Protein AF-A0A6M2DIU7-F1 (afdb_monomer_lite)

Radius of gyration: 28.63 Å; chains: 1; bounding box: 46×69×52 Å

pLDDT: mean 73.78, std 16.61, range [35.31, 93.88]

Structure (mmCIF, N/CA/C/O backbone):
data_AF-A0A6M2DIU7-F1
#
_entry.id   AF-A0A6M2DIU7-F1
#
loop_
_atom_site.group_PDB
_atom_site.id
_atom_site.type_symbol
_atom_site.label_atom_id
_atom_site.label_alt_id
_atom_site.label_comp_id
_atom_site.label_asym_id
_atom_site.label_entity_id
_atom_site.label_seq_id
_atom_site.pdbx_PDB_ins_code
_atom_site.Cartn_x
_atom_site.Cartn_y
_atom_site.Cartn_z
_atom_site.occupancy
_atom_site.B_iso_or_equiv
_atom_site.auth_seq_id
_atom_site.auth_comp_id
_atom_site.auth_asym_id
_atom_site.auth_atom_id
_atom_site.pdbx_PDB_model_num
ATOM 1 N N . MET A 1 1 ? -12.205 -31.206 21.836 1.00 52.75 1 MET A N 1
ATOM 2 C CA . MET A 1 1 ? -10.789 -30.770 21.824 1.00 52.75 1 MET A CA 1
ATOM 3 C C . MET A 1 1 ? -10.432 -30.277 23.217 1.00 52.75 1 MET A C 1
ATOM 5 O O . MET A 1 1 ? -11.223 -29.535 23.784 1.00 52.75 1 MET A O 1
ATOM 9 N N . SER A 1 2 ? -9.321 -30.722 23.808 1.00 78.19 2 SER A N 1
ATOM 10 C CA . SER A 1 2 ? -8.950 -30.301 25.165 1.00 78.19 2 SER A CA 1
ATOM 11 C C . SER A 1 2 ? -8.403 -28.870 25.159 1.00 78.19 2 SER A C 1
ATOM 13 O O . SER A 1 2 ? -7.649 -28.483 24.266 1.00 78.19 2 SER A O 1
ATOM 15 N N . ALA A 1 3 ? -8.758 -28.077 26.172 1.00 83.75 3 ALA A N 1
ATOM 16 C CA . ALA A 1 3 ? -8.307 -26.687 26.303 1.00 83.75 3 ALA A CA 1
ATOM 17 C C . ALA A 1 3 ? -6.768 -26.561 26.331 1.00 83.75 3 ALA A C 1
ATOM 19 O O . ALA A 1 3 ? -6.205 -25.597 25.818 1.00 83.75 3 ALA A O 1
ATOM 20 N N . SER A 1 4 ? -6.080 -27.579 26.859 1.00 82.50 4 SER A N 1
ATOM 21 C CA . SER A 1 4 ? -4.614 -27.666 26.866 1.00 82.50 4 SER A CA 1
ATOM 22 C C . SER A 1 4 ? -4.013 -27.723 25.456 1.00 82.50 4 SER A C 1
ATOM 24 O O . SER A 1 4 ? -2.976 -27.110 25.203 1.00 82.50 4 SER A O 1
ATOM 26 N N . LEU A 1 5 ? -4.678 -28.409 24.520 1.00 82.25 5 LEU A N 1
ATOM 27 C CA . LEU A 1 5 ? -4.204 -28.536 23.144 1.00 82.25 5 LEU A CA 1
ATOM 28 C C . LEU A 1 5 ? -4.326 -27.205 22.390 1.00 82.25 5 LEU A C 1
ATOM 30 O O . LEU A 1 5 ? -3.381 -26.795 21.723 1.00 82.25 5 LEU A O 1
ATOM 34 N N . VAL A 1 6 ? -5.442 -26.495 22.588 1.00 82.31 6 VAL A N 1
ATOM 35 C CA . VAL A 1 6 ? -5.682 -25.154 22.022 1.00 82.31 6 VAL A CA 1
ATOM 36 C C . VAL A 1 6 ? -4.673 -24.138 22.565 1.00 82.31 6 VAL A C 1
ATOM 38 O O . VAL A 1 6 ? -4.156 -23.296 21.832 1.00 82.31 6 VAL A O 1
ATOM 41 N N . HIS A 1 7 ? -4.344 -24.229 23.853 1.00 80.44 7 HIS A N 1
ATOM 42 C CA . HIS A 1 7 ? -3.348 -23.349 24.454 1.00 80.44 7 HIS A CA 1
ATOM 43 C C . HIS A 1 7 ? -1.938 -23.615 23.899 1.00 80.44 7 HIS A C 1
ATOM 45 O O . HIS A 1 7 ? -1.205 -22.670 23.605 1.00 80.44 7 HIS A O 1
ATOM 51 N N . LYS A 1 8 ? -1.547 -24.885 23.731 1.00 85.00 8 LYS A N 1
ATOM 52 C CA . LYS A 1 8 ? -0.239 -25.246 23.159 1.00 85.00 8 LYS A CA 1
ATOM 53 C C . LYS A 1 8 ? -0.113 -24.827 21.694 1.00 85.00 8 LYS A C 1
ATOM 55 O O . LYS A 1 8 ? 0.920 -24.275 21.325 1.00 85.00 8 LYS A O 1
ATOM 60 N N . SER A 1 9 ? -1.159 -25.003 20.883 1.00 81.06 9 SER A N 1
ATOM 61 C CA . SER A 1 9 ? -1.135 -24.579 19.475 1.00 81.06 9 SER A CA 1
ATOM 62 C C . SER A 1 9 ? -0.985 -23.061 19.330 1.00 81.06 9 SER A C 1
ATOM 64 O O . SER A 1 9 ? -0.241 -22.590 18.474 1.00 81.06 9 SER A O 1
ATOM 66 N N . LEU A 1 10 ? -1.621 -22.280 20.210 1.00 81.44 10 LEU A N 1
ATOM 67 C CA . LEU A 1 10 ? -1.478 -20.819 20.232 1.00 81.44 10 LEU A CA 1
ATOM 68 C C . LEU A 1 10 ? -0.096 -20.343 20.700 1.00 81.44 10 LEU A C 1
ATOM 70 O O . LEU A 1 10 ? 0.296 -19.222 20.383 1.00 81.44 10 LEU A O 1
ATOM 74 N N . GLN A 1 11 ? 0.628 -21.150 21.476 1.00 76.06 11 GLN A N 1
ATOM 75 C CA . GLN A 1 11 ? 1.966 -20.805 21.956 1.00 76.06 11 GLN A CA 1
ATOM 76 C C . GLN A 1 11 ? 3.024 -20.983 20.861 1.00 76.06 11 GLN A C 1
ATOM 78 O O . GLN A 1 11 ? 3.878 -20.113 20.713 1.00 76.06 11 GLN A O 1
ATOM 83 N N . ILE A 1 12 ? 2.910 -22.051 20.066 1.00 75.75 12 ILE A N 1
ATOM 84 C CA . ILE A 1 12 ? 3.797 -22.342 18.927 1.00 75.75 12 ILE A CA 1
ATOM 85 C C . ILE A 1 12 ? 3.693 -21.232 17.868 1.00 75.75 12 ILE A C 1
ATOM 87 O O . ILE A 1 12 ? 4.695 -20.682 17.431 1.00 75.75 12 ILE A O 1
ATOM 91 N N . LEU A 1 13 ? 2.473 -20.782 17.553 1.00 72.12 13 LEU A N 1
ATOM 92 C CA . LEU A 1 13 ? 2.261 -19.700 16.580 1.00 72.12 13 LEU A CA 1
ATOM 93 C C . LEU A 1 13 ? 2.868 -18.346 16.998 1.00 72.12 13 LEU A C 1
ATOM 95 O O . LEU A 1 13 ? 3.082 -17.486 16.148 1.00 72.12 13 LEU A O 1
ATOM 99 N N . LYS A 1 14 ? 3.132 -18.125 18.292 1.00 64.44 14 LYS A N 1
ATOM 100 C CA . LYS A 1 14 ? 3.702 -16.864 18.801 1.00 64.44 14 LYS A CA 1
ATOM 101 C C . LYS A 1 14 ? 5.231 -16.852 18.816 1.00 64.44 14 LYS A C 1
ATOM 103 O O . LYS A 1 14 ? 5.809 -15.768 18.805 1.00 64.44 14 LYS A O 1
ATOM 108 N N . SER A 1 15 ? 5.886 -18.012 18.884 1.00 59.47 15 SER A N 1
ATOM 109 C CA . SER A 1 15 ? 7.354 -18.095 18.887 1.00 59.47 15 SER A CA 1
ATOM 110 C C . SER A 1 15 ? 7.954 -17.924 17.495 1.00 59.47 15 SER A C 1
ATOM 112 O O . SER A 1 15 ? 9.036 -17.353 17.365 1.00 59.47 15 SER A O 1
ATOM 114 N N . ASP A 1 16 ? 7.232 -18.342 16.458 1.00 53.41 16 ASP A N 1
ATOM 115 C CA . ASP A 1 16 ? 7.792 -18.454 15.107 1.00 53.41 16 ASP A CA 1
ATOM 116 C C . ASP A 1 16 ? 7.848 -17.107 14.367 1.00 53.41 16 ASP A C 1
ATOM 118 O O . ASP A 1 16 ? 8.595 -16.946 13.4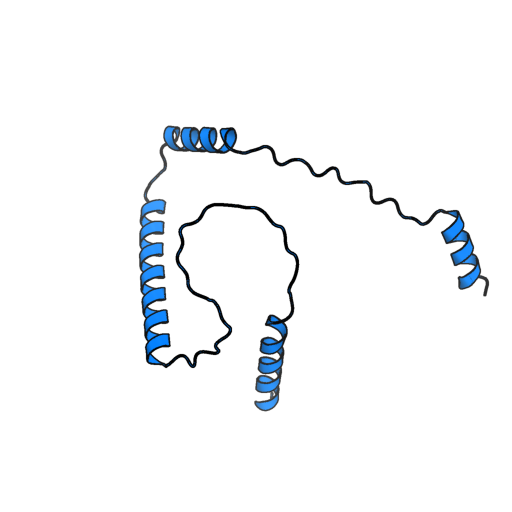07 1.00 53.41 16 ASP A O 1
ATOM 122 N N . THR A 1 17 ? 7.155 -16.075 14.861 1.00 54.06 17 THR A N 1
ATOM 123 C CA . THR A 1 17 ? 7.198 -14.724 14.272 1.00 54.06 17 THR A CA 1
ATOM 124 C C . THR A 1 17 ? 8.498 -13.950 14.550 1.00 54.06 17 THR A C 1
ATOM 126 O O . THR A 1 17 ? 8.626 -12.810 14.109 1.00 54.06 17 THR A O 1
ATOM 129 N N . VAL A 1 18 ? 9.456 -14.515 15.300 1.00 51.31 18 VAL A N 1
ATOM 130 C CA . VAL A 1 18 ? 10.679 -13.809 15.752 1.00 51.31 18 VAL A CA 1
ATOM 131 C C . VAL A 1 18 ? 11.941 -14.187 14.953 1.00 51.31 18 VAL A C 1
ATOM 133 O O . VAL A 1 18 ? 12.988 -13.571 15.142 1.00 51.31 18 VAL A O 1
ATOM 136 N N . LEU A 1 19 ? 11.878 -15.132 14.010 1.00 47.06 19 LEU A N 1
ATOM 137 C CA . LEU A 1 19 ? 13.064 -15.618 13.291 1.00 47.06 19 LEU A CA 1
ATOM 138 C C . LEU A 1 19 ? 12.997 -15.356 11.783 1.00 47.06 19 LEU A C 1
ATOM 140 O O . LEU A 1 19 ? 12.792 -16.267 10.992 1.00 47.06 19 LEU A O 1
ATOM 144 N N . SER A 1 20 ? 13.240 -14.107 11.383 1.00 40.09 20 SER A N 1
ATOM 145 C CA . SER A 1 20 ? 13.713 -13.795 10.026 1.00 40.09 20 SER A CA 1
ATOM 146 C C . SER A 1 20 ? 14.316 -12.382 9.963 1.00 40.09 20 SER A C 1
ATOM 148 O O . SER A 1 20 ? 13.635 -11.408 9.649 1.00 40.09 20 SER A O 1
ATOM 150 N N . GLN A 1 21 ? 15.605 -12.282 10.302 1.00 46.38 21 GLN A N 1
ATOM 151 C CA . GLN A 1 21 ? 16.555 -11.269 9.799 1.00 46.38 21 GLN A CA 1
ATOM 152 C C . GLN A 1 21 ? 17.439 -12.019 8.774 1.00 46.38 21 GLN A C 1
ATOM 154 O O . GLN A 1 21 ? 17.650 -13.213 8.950 1.00 46.38 21 GLN A O 1
ATOM 159 N N . ASP A 1 22 ? 17.853 -11.519 7.609 1.00 38.84 22 ASP A N 1
ATOM 160 C CA . ASP A 1 22 ? 18.644 -10.329 7.264 1.00 38.84 22 ASP A CA 1
ATOM 161 C C . ASP A 1 22 ? 18.491 -10.063 5.738 1.00 38.84 22 ASP A C 1
ATOM 163 O O . ASP A 1 22 ? 18.142 -10.971 4.987 1.00 38.84 22 ASP A O 1
ATOM 167 N N . LYS A 1 23 ? 18.699 -8.853 5.196 1.00 40.78 23 LYS A N 1
ATOM 168 C CA . LYS A 1 23 ? 19.996 -8.381 4.661 1.00 40.78 23 LYS A CA 1
ATOM 169 C C . LYS A 1 23 ? 19.999 -6.852 4.484 1.00 40.78 23 LYS A C 1
ATOM 171 O O . LYS A 1 23 ? 19.006 -6.240 4.103 1.00 40.78 23 LYS A O 1
ATOM 176 N N . LYS A 1 24 ? 21.160 -6.258 4.777 1.00 43.25 24 LYS A N 1
ATOM 177 C CA . LYS A 1 24 ? 21.487 -4.823 4.733 1.00 43.25 24 LYS A CA 1
ATOM 178 C C . LYS A 1 24 ? 21.796 -4.348 3.309 1.00 43.25 24 LYS A C 1
ATOM 180 O O . LYS A 1 24 ? 22.531 -5.025 2.599 1.00 43.25 24 LYS A O 1
ATOM 185 N N . SER A 1 25 ? 21.424 -3.110 2.989 1.00 35.31 25 SER A N 1
ATOM 186 C CA . SER A 1 25 ? 22.190 -2.265 2.067 1.00 35.31 25 SER A CA 1
ATOM 187 C C . SER A 1 25 ? 22.266 -0.826 2.596 1.00 35.31 25 SER A C 1
ATOM 189 O O . SER A 1 25 ? 21.321 -0.280 3.167 1.00 35.31 25 SER A O 1
ATOM 191 N N . ASN A 1 26 ? 23.470 -0.262 2.505 1.00 41.38 26 ASN A N 1
ATOM 192 C CA . ASN A 1 26 ? 23.821 1.101 2.888 1.00 41.38 26 ASN A CA 1
ATOM 193 C C . ASN A 1 26 ? 23.367 2.077 1.793 1.00 41.38 26 ASN A C 1
ATOM 195 O O . ASN A 1 26 ? 23.645 1.796 0.639 1.00 41.38 26 ASN A O 1
ATOM 199 N N . GLU A 1 27 ? 22.784 3.233 2.153 1.00 41.84 27 GLU A N 1
ATOM 200 C CA . GLU A 1 27 ? 23.198 4.557 1.637 1.00 41.84 27 GLU A CA 1
ATOM 201 C C . GLU A 1 27 ? 22.423 5.754 2.260 1.00 41.84 27 GLU A C 1
ATOM 203 O O . GLU A 1 27 ? 21.262 6.036 1.992 1.00 41.84 27 GLU A O 1
ATOM 208 N N . VAL A 1 28 ? 23.108 6.450 3.175 1.00 43.47 28 VAL A N 1
ATOM 209 C CA . VAL A 1 28 ? 23.452 7.889 3.142 1.00 43.47 28 VAL A CA 1
ATOM 210 C C . VAL A 1 28 ? 22.356 8.968 2.884 1.00 43.47 28 VAL A C 1
ATOM 212 O O . VAL A 1 28 ? 22.038 9.351 1.768 1.00 43.47 28 VAL A O 1
ATOM 215 N N . LYS A 1 29 ? 22.023 9.648 4.005 1.00 46.28 29 LYS A N 1
ATOM 216 C CA . LYS A 1 29 ? 21.834 11.113 4.233 1.00 46.28 29 LYS A CA 1
ATOM 217 C C . LYS A 1 29 ? 20.517 11.813 3.823 1.00 46.28 29 LYS A C 1
ATOM 219 O O . LYS A 1 29 ? 20.355 12.307 2.717 1.00 46.28 29 LYS A O 1
ATOM 224 N N . LYS A 1 30 ? 19.692 12.117 4.840 1.00 46.97 30 LYS A N 1
ATOM 225 C CA . LYS A 1 30 ? 19.581 13.431 5.543 1.00 46.97 30 LYS A CA 1
ATOM 226 C C . LYS A 1 30 ? 18.243 13.479 6.295 1.00 46.97 30 LYS A C 1
ATOM 228 O O . LYS A 1 30 ? 17.220 13.832 5.715 1.00 46.97 30 LYS A O 1
ATOM 233 N N . ARG A 1 31 ? 18.225 13.173 7.599 1.00 44.84 31 ARG A N 1
ATOM 234 C CA . ARG A 1 31 ? 17.052 13.438 8.452 1.00 44.84 31 ARG A CA 1
ATOM 235 C C . ARG A 1 31 ? 17.457 13.987 9.815 1.00 44.84 31 ARG A C 1
ATOM 237 O O . ARG A 1 31 ? 18.443 13.563 10.409 1.00 44.84 31 ARG A O 1
ATOM 244 N N . LYS A 1 32 ? 16.685 14.991 10.236 1.00 44.94 32 LYS A N 1
ATOM 245 C CA . LYS A 1 32 ? 16.804 15.762 11.474 1.00 44.94 32 LYS A CA 1
ATOM 246 C C . LYS A 1 32 ? 17.002 14.852 12.688 1.00 44.94 32 LYS A C 1
ATOM 248 O O . LYS A 1 32 ? 16.293 13.869 12.879 1.00 44.94 32 LYS A O 1
ATOM 253 N N . LYS A 1 33 ? 17.961 15.261 13.511 1.00 47.72 33 LYS A N 1
ATOM 254 C CA . LYS A 1 33 ? 18.344 14.709 14.807 1.00 47.72 33 LYS A CA 1
ATOM 255 C C . LYS A 1 33 ? 17.136 14.721 15.754 1.00 47.72 33 LYS A C 1
ATOM 257 O O . LYS A 1 33 ? 16.822 15.762 16.307 1.00 47.72 33 LYS A O 1
ATOM 262 N N . ASN A 1 34 ? 16.494 13.573 15.954 1.00 40.16 34 ASN A N 1
ATOM 263 C CA . ASN A 1 34 ? 15.715 13.290 17.158 1.00 40.16 34 ASN A CA 1
ATOM 264 C C . ASN A 1 34 ? 16.234 11.971 17.728 1.00 40.16 34 ASN A C 1
ATOM 266 O O . ASN A 1 34 ? 15.858 10.882 17.307 1.00 40.16 34 ASN A O 1
ATOM 270 N N . ASN A 1 35 ? 17.169 12.099 18.666 1.00 50.47 35 ASN A N 1
ATOM 271 C CA . ASN A 1 35 ? 17.669 10.999 19.472 1.00 50.47 35 ASN A CA 1
ATOM 272 C C . ASN A 1 35 ? 16.507 10.347 20.229 1.00 50.47 35 ASN A C 1
ATOM 274 O O . ASN A 1 35 ? 15.917 10.980 21.101 1.00 50.47 35 ASN A O 1
ATOM 278 N N . LYS A 1 36 ? 16.263 9.059 19.997 1.00 45.06 36 LYS A N 1
ATOM 279 C CA . LYS A 1 36 ? 15.847 8.146 21.066 1.00 45.06 36 LYS A CA 1
ATOM 280 C C . LYS A 1 36 ? 16.417 6.768 20.766 1.00 45.06 36 LYS A C 1
ATOM 282 O O . LYS A 1 36 ? 16.020 6.099 19.822 1.00 45.06 36 LYS A O 1
ATOM 287 N N . LYS A 1 37 ? 17.409 6.402 21.577 1.00 46.44 37 LYS A N 1
ATOM 288 C CA . LYS A 1 37 ? 18.031 5.083 21.642 1.00 46.44 37 LYS A CA 1
ATOM 289 C C . LYS A 1 37 ? 16.922 4.030 21.766 1.00 46.44 37 LYS A C 1
ATOM 291 O O . LYS A 1 37 ? 16.236 3.994 22.786 1.00 46.44 37 LYS A O 1
ATOM 296 N N . ALA A 1 38 ? 16.745 3.192 20.750 1.00 50.78 38 ALA A N 1
ATOM 297 C CA . ALA A 1 38 ? 15.965 1.966 20.860 1.00 50.78 38 ALA A CA 1
ATOM 298 C C . ALA A 1 38 ? 16.869 0.895 21.485 1.00 50.78 38 ALA A C 1
ATOM 300 O O . ALA A 1 38 ? 17.391 0.018 20.810 1.00 50.78 38 ALA A O 1
ATOM 301 N N . GLY A 1 39 ? 17.137 1.054 22.782 1.00 42.88 39 GLY A N 1
ATOM 302 C CA . GLY A 1 39 ? 17.658 -0.030 23.601 1.00 42.88 39 GLY A CA 1
ATOM 303 C C . GLY A 1 39 ? 16.501 -0.949 23.967 1.00 42.88 39 GLY A C 1
ATOM 304 O O . GLY A 1 39 ? 15.466 -0.462 24.431 1.00 42.88 39 GLY A O 1
ATOM 305 N N . ASN A 1 40 ? 16.686 -2.249 23.740 1.00 54.94 40 ASN A N 1
ATOM 306 C CA . ASN A 1 40 ? 15.806 -3.323 24.187 1.00 54.94 40 ASN A CA 1
ATOM 307 C C . ASN A 1 40 ? 15.409 -3.109 25.650 1.00 54.94 40 ASN A C 1
ATOM 309 O O . ASN A 1 40 ? 16.179 -3.347 26.574 1.00 54.94 40 ASN A O 1
ATOM 313 N N . SER A 1 41 ? 14.188 -2.639 25.855 1.00 53.12 41 SER A N 1
ATOM 314 C CA . SER A 1 41 ? 13.539 -2.619 27.151 1.00 53.12 41 SER A CA 1
ATOM 315 C C . SER A 1 41 ? 12.173 -3.218 26.904 1.00 53.12 41 SER A C 1
ATOM 317 O O . SER A 1 41 ? 11.336 -2.608 26.237 1.00 53.12 41 SER A O 1
ATOM 319 N N . THR A 1 42 ? 11.952 -4.430 27.404 1.00 62.66 42 THR A N 1
ATOM 320 C CA . THR A 1 42 ? 10.611 -4.987 27.583 1.00 62.66 42 THR A CA 1
ATOM 321 C C . THR A 1 42 ? 9.910 -4.127 28.630 1.00 62.66 42 THR A C 1
ATOM 323 O O . THR A 1 42 ? 9.866 -4.453 29.819 1.00 62.66 42 THR A O 1
ATOM 326 N N . LYS A 1 43 ? 9.453 -2.947 28.206 1.00 66.19 43 LYS A N 1
ATOM 327 C CA . LYS A 1 43 ? 8.725 -2.015 29.054 1.00 66.19 43 LYS A CA 1
ATOM 32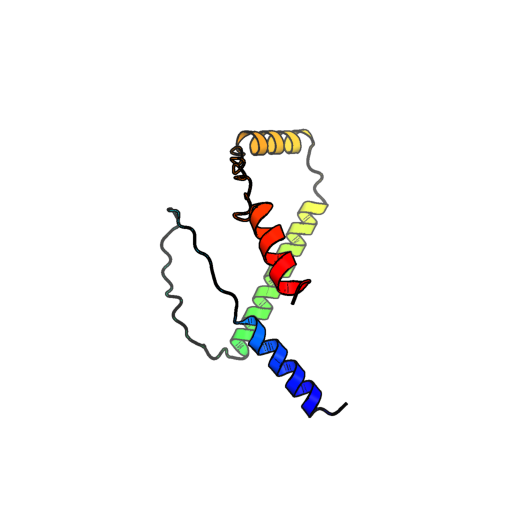8 C C . LYS A 1 43 ? 7.411 -2.691 29.400 1.00 66.19 43 LYS A C 1
ATOM 330 O O . LYS A 1 43 ? 6.636 -3.028 28.512 1.00 66.19 43 LYS A O 1
ATOM 335 N N . LYS A 1 44 ? 7.178 -2.910 30.691 1.00 73.56 44 LYS A N 1
ATOM 336 C CA . LYS A 1 44 ? 5.877 -3.346 31.193 1.00 73.56 44 LYS A CA 1
ATOM 337 C C . LYS A 1 44 ? 4.884 -2.226 30.876 1.00 73.56 44 LYS A C 1
ATOM 339 O O . LYS A 1 44 ? 4.933 -1.170 31.502 1.00 73.56 44 LYS A O 1
ATOM 344 N N . ILE A 1 45 ? 4.062 -2.425 29.849 1.00 76.88 45 ILE A N 1
ATOM 345 C CA . ILE A 1 45 ? 3.019 -1.477 29.451 1.00 76.88 45 ILE A CA 1
ATOM 346 C C . ILE A 1 45 ? 1.902 -1.587 30.487 1.00 76.88 45 ILE A C 1
ATOM 348 O O . ILE A 1 45 ? 1.420 -2.681 30.779 1.00 76.88 45 ILE A O 1
ATOM 352 N N . THR A 1 46 ? 1.516 -0.464 31.086 1.00 82.12 46 THR A N 1
ATOM 353 C CA . THR A 1 46 ? 0.378 -0.432 32.020 1.00 82.12 46 THR A CA 1
ATOM 354 C C . THR A 1 46 ? -0.939 -0.406 31.247 1.00 82.12 46 THR A C 1
ATOM 356 O O . THR A 1 46 ? -1.006 0.166 30.162 1.00 82.12 46 THR A O 1
ATOM 359 N N . LEU A 1 47 ? -2.014 -0.965 31.816 1.00 81.00 47 LEU A N 1
ATOM 360 C CA . LEU A 1 47 ? -3.344 -0.987 31.180 1.00 81.00 47 LEU A CA 1
ATOM 361 C C . LEU A 1 47 ? -3.800 0.399 30.695 1.00 81.00 47 LEU A C 1
ATOM 363 O O . LEU A 1 47 ? -4.323 0.515 29.595 1.00 81.00 47 LEU A O 1
ATOM 367 N N . LYS A 1 48 ? -3.520 1.456 31.469 1.00 79.31 48 LYS A N 1
ATOM 368 C CA . LYS A 1 48 ? -3.822 2.847 31.090 1.00 79.31 48 LYS A CA 1
ATOM 369 C C . LYS A 1 48 ? -3.069 3.309 29.840 1.00 79.31 48 LYS A C 1
ATOM 371 O O . LYS A 1 48 ? -3.643 3.982 28.998 1.00 79.31 48 LYS A O 1
ATOM 376 N N . GLN A 1 49 ? -1.796 2.931 29.704 1.00 79.62 49 GLN A N 1
ATOM 377 C CA . GLN A 1 49 ? -1.002 3.256 28.514 1.00 79.62 49 GLN A CA 1
ATOM 378 C C . GLN A 1 49 ? -1.543 2.527 27.284 1.00 79.62 49 GLN A C 1
ATOM 380 O O . GLN A 1 49 ? -1.582 3.103 26.205 1.00 79.62 49 GLN A O 1
ATOM 385 N N . LEU A 1 50 ? -2.000 1.285 27.462 1.00 79.12 50 LEU A N 1
ATOM 386 C CA . LEU A 1 50 ? -2.592 0.493 26.389 1.00 79.12 50 LEU A CA 1
ATOM 387 C C . LEU A 1 50 ? -3.952 1.064 25.948 1.00 79.12 50 LEU A C 1
ATOM 389 O O . LEU A 1 50 ? -4.213 1.183 24.754 1.00 79.12 50 LEU A O 1
ATOM 393 N N . GLN A 1 51 ? -4.787 1.491 26.899 1.00 79.44 51 GLN A N 1
ATOM 394 C CA . GLN A 1 51 ? -6.041 2.201 26.615 1.00 79.44 51 GLN A CA 1
ATOM 395 C C . GLN A 1 51 ? -5.788 3.499 25.844 1.00 79.44 51 GLN A C 1
ATOM 397 O O . GLN A 1 51 ? -6.411 3.718 24.810 1.00 79.44 51 GLN A O 1
ATOM 402 N N . GLN A 1 52 ? -4.806 4.292 26.277 1.00 79.31 52 GLN A N 1
ATOM 403 C CA . GLN A 1 52 ? -4.437 5.533 25.602 1.00 79.31 52 GLN A CA 1
ATOM 404 C C . GLN A 1 52 ? -3.946 5.287 24.169 1.00 79.31 52 GLN A C 1
ATOM 406 O O . GLN A 1 52 ? -4.368 5.983 23.253 1.00 79.31 52 GLN A O 1
ATOM 411 N N . THR A 1 53 ? -3.124 4.257 23.934 1.00 78.69 53 THR A N 1
ATOM 412 C CA . THR A 1 53 ? -2.699 3.916 22.565 1.00 78.69 53 THR A CA 1
ATOM 413 C C . THR A 1 53 ? -3.865 3.493 21.676 1.00 78.69 53 THR A C 1
ATOM 415 O O . THR A 1 53 ? -3.893 3.858 20.506 1.00 78.69 53 THR A O 1
ATOM 418 N N . VAL A 1 54 ? -4.847 2.770 22.223 1.00 82.44 54 VAL A N 1
ATOM 419 C CA . VAL A 1 54 ? -6.042 2.356 21.473 1.00 82.44 54 VAL A CA 1
ATOM 420 C C . VAL A 1 54 ? -6.922 3.563 21.142 1.00 82.44 54 VAL A C 1
ATOM 422 O O . VAL A 1 54 ? -7.450 3.650 20.036 1.00 82.44 54 VAL A O 1
ATOM 425 N N . GLU A 1 55 ? -7.078 4.509 22.066 1.00 82.56 55 GLU A N 1
ATOM 426 C CA . GLU A 1 55 ? -7.798 5.765 21.821 1.00 82.56 55 GLU A CA 1
ATOM 427 C C . GLU A 1 55 ? -7.089 6.631 20.769 1.00 82.56 55 GLU A C 1
ATOM 429 O O . GLU A 1 55 ? -7.729 7.104 19.827 1.00 82.56 55 GLU A O 1
ATOM 434 N N . ASP A 1 56 ? -5.763 6.752 20.854 1.00 85.56 56 ASP A N 1
ATOM 435 C CA . ASP A 1 56 ? -4.947 7.460 19.863 1.00 85.56 56 ASP A CA 1
ATOM 436 C C . ASP A 1 56 ? -5.053 6.817 18.469 1.00 85.56 56 ASP A C 1
ATOM 438 O O . ASP A 1 56 ? -5.081 7.512 17.447 1.00 85.56 56 ASP A O 1
ATOM 442 N N . GLU A 1 57 ? -5.095 5.485 18.398 1.00 85.62 57 GLU A N 1
ATOM 443 C CA . GLU A 1 57 ? -5.289 4.741 17.151 1.00 85.62 57 GLU A CA 1
ATOM 444 C C . GLU A 1 57 ? -6.693 4.928 16.577 1.00 85.62 57 GLU A C 1
ATOM 446 O O . GLU A 1 57 ? -6.820 5.164 15.373 1.00 85.62 57 GLU A O 1
ATOM 451 N N . LYS A 1 58 ? -7.735 4.909 17.416 1.00 86.88 58 LYS A N 1
ATOM 452 C CA . LYS A 1 58 ? -9.115 5.205 16.998 1.00 86.88 58 LYS A CA 1
ATOM 453 C C . LYS A 1 58 ? -9.236 6.614 16.427 1.00 86.88 58 LYS A C 1
ATOM 455 O O . LYS A 1 58 ? -9.765 6.782 15.332 1.00 86.88 58 LYS A O 1
ATOM 460 N N . HIS A 1 59 ? -8.655 7.609 17.092 1.00 87.69 59 HIS A N 1
ATOM 461 C CA . HIS A 1 59 ? -8.662 8.983 16.593 1.00 87.69 59 HIS A CA 1
ATOM 462 C C . HIS A 1 59 ? -7.918 9.110 15.251 1.00 87.69 59 HIS A C 1
ATOM 464 O O . HIS A 1 59 ? -8.356 9.817 14.340 1.00 87.69 59 HIS A O 1
ATOM 470 N N . LYS A 1 60 ? -6.791 8.403 15.077 1.00 90.12 60 LYS A N 1
ATOM 471 C CA . LYS A 1 60 ? -6.084 8.348 13.783 1.00 90.12 60 LYS A CA 1
ATOM 472 C C . LYS A 1 60 ? -6.924 7.680 12.698 1.00 90.12 60 LYS A C 1
ATOM 474 O O . LYS A 1 60 ? -6.914 8.157 11.563 1.00 90.12 60 LYS A O 1
ATOM 479 N N . LEU A 1 61 ? -7.624 6.595 13.027 1.00 93.19 61 LEU A N 1
ATOM 480 C CA . LEU A 1 61 ? -8.521 5.897 12.109 1.00 93.19 61 LEU A CA 1
ATOM 481 C C . LEU A 1 61 ? -9.634 6.836 11.632 1.00 93.19 61 LEU A C 1
ATOM 483 O O . LEU A 1 61 ? -9.801 7.004 10.427 1.00 93.19 61 LEU A O 1
ATOM 487 N N . GLU A 1 62 ? -10.328 7.501 12.554 1.00 93.19 62 GLU A N 1
ATOM 488 C CA . GLU A 1 62 ? -11.400 8.454 12.242 1.00 93.19 62 GLU A CA 1
ATOM 489 C C . GLU A 1 62 ? -10.894 9.622 11.388 1.00 93.19 62 GLU A C 1
ATOM 491 O O . GLU A 1 62 ? -11.479 9.943 10.351 1.00 93.19 62 GLU A O 1
ATOM 496 N N . ALA A 1 63 ? -9.745 10.203 11.747 1.00 92.56 63 ALA A N 1
ATOM 497 C CA . ALA A 1 63 ? -9.127 11.268 10.963 1.00 92.56 63 ALA A CA 1
ATOM 498 C C . ALA A 1 63 ? -8.756 10.813 9.539 1.00 92.56 63 ALA A C 1
ATOM 500 O O . ALA A 1 63 ? -8.844 11.597 8.589 1.00 92.56 63 ALA A O 1
ATOM 501 N N . ASN A 1 64 ? -8.333 9.559 9.369 1.00 91.81 64 ASN A N 1
ATOM 502 C CA . ASN A 1 64 ? -8.010 8.996 8.060 1.00 91.81 64 ASN A CA 1
ATOM 503 C C . ASN A 1 64 ? -9.264 8.677 7.242 1.00 91.81 64 ASN A C 1
ATOM 505 O O . ASN A 1 64 ? -9.279 8.968 6.047 1.00 91.81 64 ASN A O 1
ATOM 509 N N . LEU A 1 65 ? -10.319 8.154 7.870 1.00 93.88 65 LEU A N 1
ATOM 510 C CA . LEU A 1 65 ? -11.613 7.934 7.221 1.00 93.88 65 LEU A CA 1
ATOM 511 C C . LEU A 1 65 ? -12.197 9.251 6.706 1.00 93.88 65 LEU A C 1
ATOM 513 O O . LEU A 1 65 ? -12.588 9.333 5.544 1.00 93.88 65 LEU A O 1
ATOM 517 N N . HIS A 1 66 ? -12.151 10.309 7.518 1.00 92.06 66 HIS A N 1
ATOM 518 C CA . HIS A 1 66 ? -12.592 11.639 7.103 1.00 92.06 66 HIS A CA 1
ATOM 519 C C . HIS A 1 66 ? -11.793 12.166 5.898 1.00 92.06 66 HIS A C 1
ATOM 521 O O . HIS A 1 66 ? -12.365 12.667 4.930 1.00 92.06 66 HIS A O 1
ATOM 527 N N . LYS A 1 67 ? -10.462 12.006 5.902 1.00 90.06 67 LYS A N 1
ATOM 528 C CA . LYS A 1 67 ? -9.626 12.364 4.741 1.00 90.06 67 LYS A CA 1
ATOM 529 C C . LYS A 1 67 ? -9.991 11.555 3.501 1.00 90.06 67 LYS A C 1
ATOM 531 O O . LYS A 1 67 ? -10.054 12.123 2.416 1.00 90.06 67 LYS A O 1
ATOM 536 N N . LEU A 1 68 ? -10.22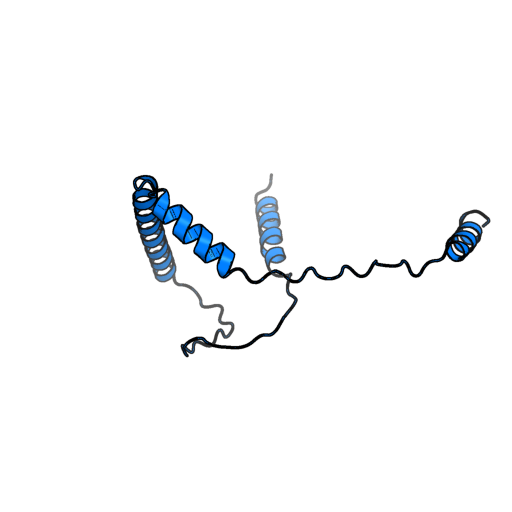7 10.253 3.647 1.00 88.69 68 LEU A N 1
ATOM 537 C CA . LEU A 1 68 ? -10.596 9.390 2.530 1.00 88.69 68 LEU A CA 1
ATOM 538 C C . LEU A 1 68 ? -11.946 9.804 1.931 1.00 88.69 68 LEU A C 1
ATOM 540 O O . LEU A 1 68 ? -12.071 9.877 0.713 1.00 88.69 68 LEU A O 1
ATOM 544 N N . GLN A 1 69 ? -12.911 10.168 2.773 1.00 90.44 69 GLN A N 1
ATOM 545 C CA . GLN A 1 69 ? -14.211 10.688 2.347 1.00 90.44 69 GLN A CA 1
ATOM 546 C C . GLN A 1 69 ? -14.096 12.041 1.617 1.00 90.44 69 GLN A C 1
ATOM 548 O O . GLN A 1 69 ? -14.755 12.285 0.599 1.00 90.44 69 GLN A O 1
ATOM 553 N N . LEU A 1 70 ? -13.220 12.932 2.091 1.00 86.94 70 LEU A N 1
ATOM 554 C CA . LEU A 1 70 ? -12.913 14.178 1.382 1.00 86.94 70 LEU A CA 1
ATOM 555 C C . LEU A 1 70 ? -12.292 13.909 0.004 1.00 86.94 70 LEU A C 1
ATOM 557 O O . LEU A 1 70 ? -12.595 14.611 -0.959 1.00 86.94 70 LEU A O 1
ATOM 561 N N . LEU A 1 71 ? -11.447 12.885 -0.108 1.00 83.62 71 LEU A N 1
ATOM 562 C CA . LEU A 1 71 ? -10.844 12.492 -1.381 1.00 83.62 71 LEU A CA 1
ATOM 563 C C . LEU A 1 71 ? -11.853 11.818 -2.319 1.00 83.62 71 LEU A C 1
ATOM 565 O O . LEU A 1 71 ? -11.815 12.085 -3.515 1.00 83.62 71 LEU A O 1
ATOM 569 N N . SER A 1 72 ? -12.776 11.000 -1.805 1.00 84.94 72 SER A N 1
ATOM 570 C CA . SER A 1 72 ? -13.765 10.297 -2.636 1.00 84.94 72 SER A CA 1
ATOM 571 C C . SER A 1 72 ? -14.771 11.239 -3.294 1.00 84.94 72 SER A C 1
ATOM 573 O O . SER A 1 72 ? -15.239 10.977 -4.398 1.00 84.94 72 SER A O 1
ATOM 575 N N . SER A 1 73 ? -15.122 12.334 -2.619 1.00 81.38 73 SER A N 1
ATOM 576 C CA . SER A 1 73 ? -16.067 13.330 -3.145 1.00 81.38 73 SER A CA 1
ATOM 577 C C . SER A 1 73 ? -15.432 14.284 -4.160 1.00 81.38 73 SER A C 1
ATOM 579 O O . SER A 1 73 ? -16.134 14.873 -4.985 1.00 81.38 73 SER A O 1
ATOM 581 N N . ARG A 1 74 ? -14.104 14.435 -4.137 1.00 80.44 74 ARG A N 1
ATOM 582 C CA . ARG A 1 74 ? -13.392 15.363 -5.010 1.00 80.44 74 ARG A CA 1
ATOM 583 C C . ARG A 1 74 ? -12.991 14.669 -6.308 1.00 80.44 74 ARG A C 1
ATOM 585 O O . ARG A 1 74 ? -11.965 13.999 -6.379 1.00 80.44 74 ARG A O 1
ATOM 592 N N . LYS A 1 75 ? -13.774 14.883 -7.368 1.00 79.06 75 LYS A N 1
ATOM 593 C CA . LYS A 1 75 ? -13.351 14.523 -8.728 1.00 79.06 75 LYS A CA 1
ATOM 594 C C . LYS A 1 75 ? -12.095 15.327 -9.067 1.00 79.06 75 LYS A C 1
ATOM 596 O O . LYS A 1 75 ? -12.102 16.555 -8.982 1.00 79.06 75 LYS A O 1
ATOM 601 N N . LEU A 1 76 ? -11.005 14.630 -9.376 1.00 78.94 76 LEU A N 1
ATOM 602 C CA . LEU A 1 76 ? -9.787 15.275 -9.849 1.00 78.94 76 LEU A CA 1
ATOM 603 C C . LEU A 1 76 ? -10.051 15.838 -11.239 1.00 78.94 76 LEU A C 1
ATOM 605 O O . LEU A 1 76 ? -10.558 15.136 -12.111 1.00 78.94 76 LEU A O 1
ATOM 609 N N . ASP A 1 77 ? -9.704 17.105 -11.422 1.00 87.88 77 ASP A N 1
ATOM 610 C CA . ASP A 1 77 ? -9.750 17.728 -12.732 1.00 87.88 77 ASP A CA 1
ATOM 611 C C . ASP A 1 77 ? -8.701 17.089 -13.652 1.00 87.88 77 ASP A C 1
ATOM 613 O O . ASP A 1 77 ? -7.562 16.827 -13.240 1.00 87.88 77 ASP A O 1
ATOM 617 N N . SER A 1 78 ? -9.105 16.819 -14.889 1.00 87.94 78 SER A N 1
ATOM 618 C CA . SER A 1 78 ? -8.324 16.064 -15.871 1.00 87.94 78 SER A CA 1
ATOM 619 C C . SER A 1 78 ? -6.980 16.732 -16.173 1.00 87.94 78 SER A C 1
ATOM 621 O O . SER A 1 78 ? -5.947 16.060 -16.188 1.00 87.94 78 SER A O 1
ATOM 623 N N . GLU A 1 79 ? -6.962 18.062 -16.277 1.00 90.69 79 GLU A N 1
ATOM 624 C CA . GLU A 1 79 ? -5.746 18.849 -16.503 1.00 90.69 79 GLU A CA 1
ATOM 625 C C . GLU A 1 79 ? -4.767 18.730 -15.330 1.00 90.69 79 GLU A C 1
ATOM 627 O O . GLU A 1 79 ? -3.549 18.597 -15.500 1.00 90.69 79 GLU A O 1
ATOM 632 N N . THR A 1 80 ? -5.299 18.734 -14.105 1.00 87.06 80 THR A N 1
ATOM 633 C CA . THR A 1 80 ? -4.489 18.616 -12.890 1.00 87.06 80 THR A CA 1
ATOM 634 C C . THR A 1 80 ? -3.899 17.212 -12.771 1.00 87.06 80 THR A C 1
ATOM 636 O O . THR A 1 80 ? -2.714 17.068 -12.450 1.00 87.06 80 THR A O 1
ATOM 639 N N . ALA A 1 81 ? -4.692 16.180 -13.067 1.00 87.56 81 ALA A N 1
ATOM 640 C CA . ALA A 1 81 ? -4.238 14.792 -13.074 1.00 87.56 81 ALA A CA 1
ATOM 641 C C . ALA A 1 81 ? -3.116 14.577 -14.103 1.00 87.56 81 ALA A C 1
ATOM 643 O O . ALA A 1 81 ? -2.071 14.008 -13.772 1.00 87.56 81 ALA A O 1
ATOM 644 N N . GLU A 1 82 ? -3.278 15.112 -15.313 1.00 91.44 82 GLU A N 1
ATOM 645 C CA . GLU A 1 82 ? -2.278 15.003 -16.374 1.00 91.44 82 GLU A CA 1
ATOM 646 C C . GLU A 1 82 ? -0.977 15.742 -16.013 1.00 91.44 82 GLU A C 1
ATOM 648 O O . GLU A 1 82 ? 0.127 15.233 -16.234 1.00 91.44 82 GLU A O 1
ATOM 653 N N . LYS A 1 83 ? -1.073 16.916 -15.378 1.00 93.25 83 LYS A N 1
ATOM 654 C CA . LYS A 1 83 ? 0.096 17.668 -14.899 1.00 93.25 83 LYS A CA 1
ATOM 655 C C . LYS A 1 83 ? 0.870 16.911 -13.818 1.00 93.25 83 LYS A C 1
ATOM 657 O O . LYS A 1 83 ? 2.105 16.914 -13.834 1.00 93.25 83 LYS A O 1
ATOM 662 N N . VAL A 1 84 ? 0.166 16.259 -12.890 1.00 89.44 84 VAL A N 1
ATOM 663 C CA . VAL A 1 84 ? 0.786 15.410 -11.860 1.00 89.44 84 VAL A CA 1
ATOM 664 C C . VAL A 1 84 ?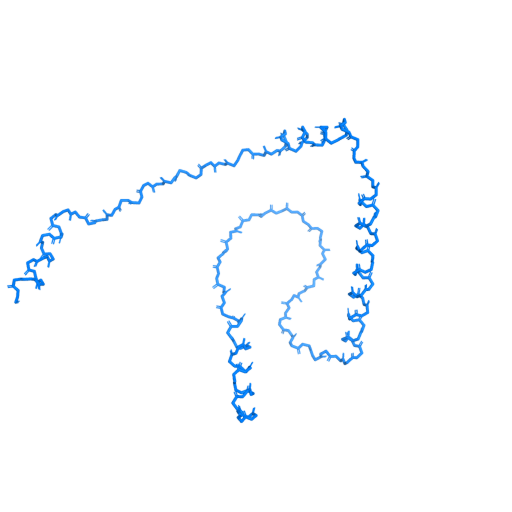 1.467 14.205 -12.503 1.00 89.44 84 VAL A C 1
ATOM 666 O O . VAL A 1 84 ? 2.634 13.957 -12.205 1.00 89.44 84 VAL A O 1
ATOM 669 N N . PHE A 1 85 ? 0.794 13.527 -13.434 1.00 89.56 85 PHE A N 1
ATOM 670 C CA . PHE A 1 85 ? 1.344 12.382 -14.160 1.00 89.56 85 PHE A CA 1
ATOM 671 C C . PHE A 1 85 ? 2.606 12.747 -14.956 1.00 89.56 85 PHE A C 1
ATOM 673 O O . PHE A 1 85 ? 3.649 12.107 -14.828 1.00 89.56 85 PHE A O 1
ATOM 680 N N . LYS A 1 86 ? 2.572 13.849 -15.713 1.00 90.31 86 LYS A N 1
ATOM 681 C CA . LYS A 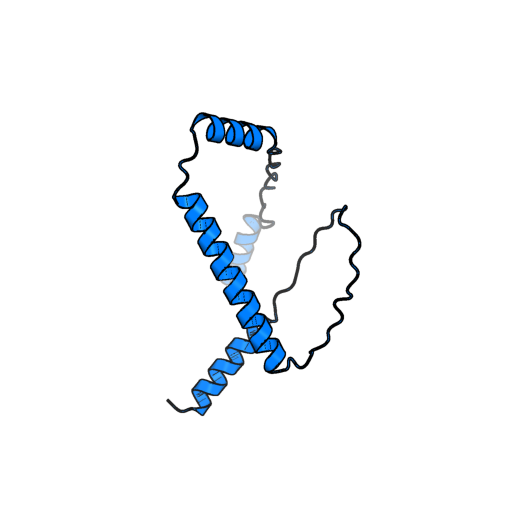1 86 ? 3.746 14.347 -16.450 1.00 90.31 86 LYS A CA 1
ATOM 682 C C . LYS A 1 86 ? 4.907 14.669 -15.508 1.00 90.31 86 LYS A C 1
ATOM 684 O O . LYS A 1 86 ? 6.065 14.463 -15.865 1.00 90.31 86 LYS A O 1
ATOM 689 N N . ARG A 1 87 ? 4.627 15.164 -14.298 1.00 89.06 87 ARG A N 1
ATOM 690 C CA . ARG A 1 87 ? 5.658 15.446 -13.291 1.00 89.06 87 ARG A CA 1
ATOM 691 C C . ARG A 1 87 ? 6.251 14.167 -12.706 1.00 89.06 87 ARG A C 1
ATOM 693 O O . ARG A 1 87 ? 7.462 14.129 -12.503 1.00 89.06 87 ARG A O 1
ATOM 700 N N . THR A 1 88 ? 5.450 13.151 -12.409 1.00 85.00 88 THR A N 1
ATOM 701 C CA . THR A 1 88 ? 5.966 11.888 -11.863 1.00 85.00 88 THR A CA 1
ATOM 702 C C . THR A 1 88 ? 6.793 11.138 -12.895 1.00 85.00 88 THR A C 1
ATOM 704 O O . THR A 1 88 ? 7.902 10.732 -12.569 1.00 85.00 88 THR A O 1
ATOM 707 N N . VAL A 1 89 ? 6.332 11.056 -14.146 1.00 84.31 89 VAL A N 1
ATOM 708 C CA . VAL A 1 89 ? 7.086 10.416 -15.237 1.00 84.31 89 VAL A CA 1
ATOM 709 C C . VAL A 1 89 ? 8.427 11.115 -15.467 1.00 84.31 89 VAL A C 1
ATOM 711 O O . VAL A 1 89 ? 9.457 10.455 -15.510 1.00 84.31 89 VAL A O 1
ATOM 714 N N . LYS A 1 90 ? 8.453 12.454 -15.517 1.00 81.00 90 LYS A N 1
ATOM 715 C CA . LYS A 1 90 ? 9.703 13.216 -15.712 1.00 81.00 90 LYS A CA 1
ATOM 716 C C . LYS A 1 90 ? 10.716 13.065 -14.575 1.00 81.00 90 LYS A C 1
ATOM 718 O O . LYS A 1 90 ? 11.907 13.218 -14.810 1.00 81.00 90 LYS A O 1
ATOM 723 N N . ASN A 1 91 ? 10.253 12.829 -13.348 1.00 76.12 91 ASN A N 1
ATOM 724 C CA . ASN A 1 91 ? 11.123 12.699 -12.174 1.00 76.12 91 ASN A CA 1
ATOM 725 C C . ASN A 1 91 ? 11.398 11.240 -11.789 1.00 76.12 91 ASN A C 1
ATOM 727 O O . ASN A 1 91 ? 12.134 10.990 -10.833 1.00 76.12 91 ASN A O 1
ATOM 731 N N . SER A 1 92 ? 10.804 10.285 -12.505 1.00 74.62 92 SER A N 1
ATOM 732 C CA . SER A 1 92 ? 11.115 8.874 -12.355 1.00 74.62 92 SER A CA 1
ATOM 733 C C . SER A 1 92 ? 12.486 8.630 -12.963 1.00 74.62 92 SER A C 1
ATOM 735 O O . SER A 1 92 ? 12.664 8.738 -14.174 1.00 74.62 92 SER A O 1
ATOM 737 N N . LYS A 1 93 ? 13.475 8.323 -12.123 1.00 77.56 93 LYS A N 1
ATOM 738 C CA . LYS A 1 93 ? 14.757 7.837 -12.630 1.00 77.56 93 LYS A CA 1
ATOM 739 C C . LYS A 1 93 ? 14.494 6.496 -13.324 1.00 77.56 93 LYS A C 1
ATOM 741 O O . LYS A 1 93 ? 13.746 5.696 -12.750 1.00 77.56 93 LYS A O 1
ATOM 746 N N . PRO A 1 94 ? 15.042 6.252 -14.526 1.00 73.38 94 PRO A N 1
ATOM 747 C CA . PRO A 1 94 ? 14.978 4.925 -15.116 1.00 73.38 94 PRO A CA 1
ATOM 748 C C . PRO A 1 94 ? 15.591 3.949 -14.113 1.00 73.38 94 PRO A C 1
ATOM 750 O O . PRO A 1 94 ? 16.652 4.216 -13.545 1.00 73.38 94 PRO A O 1
ATOM 753 N N . LYS A 1 95 ? 14.858 2.877 -13.815 1.00 73.81 95 LYS A N 1
ATOM 754 C CA . LYS A 1 95 ? 15.396 1.789 -13.011 1.00 73.81 95 LYS A CA 1
ATOM 755 C C . LYS A 1 95 ? 16.416 1.105 -13.909 1.00 73.81 95 LYS A C 1
ATOM 757 O O . LYS A 1 95 ? 16.048 0.689 -15.002 1.00 73.81 95 LYS A O 1
ATOM 762 N N . GLU A 1 96 ? 17.678 1.089 -13.496 1.00 76.00 96 GLU A N 1
ATOM 763 C CA . GLU A 1 96 ? 18.693 0.297 -14.183 1.00 76.00 96 GLU A CA 1
ATOM 764 C C . GLU A 1 96 ? 18.181 -1.144 -14.209 1.00 76.00 96 GLU A C 1
ATOM 766 O O . GLU A 1 96 ? 17.834 -1.709 -13.168 1.00 76.00 96 GLU A O 1
ATOM 771 N N . GLU A 1 97 ? 17.998 -1.677 -15.414 1.00 73.06 97 GLU A N 1
ATOM 772 C CA . GLU A 1 97 ? 17.707 -3.089 -15.595 1.00 73.06 97 GLU A CA 1
ATOM 773 C C . GLU A 1 97 ? 18.963 -3.821 -15.134 1.00 73.06 97 GLU A C 1
ATOM 775 O O . GLU A 1 97 ? 20.030 -3.672 -15.7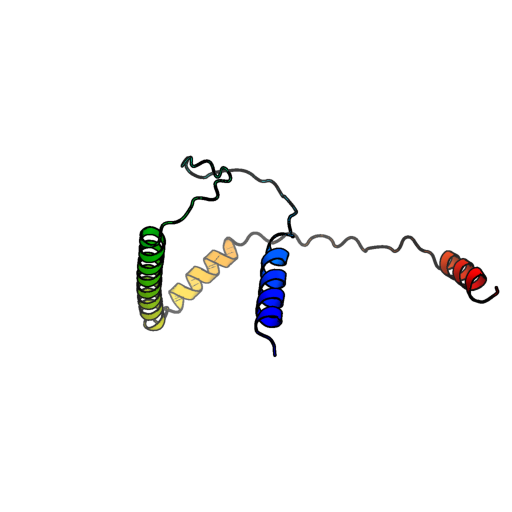31 1.00 73.06 97 GLU A O 1
ATOM 780 N N . GLU A 1 98 ? 18.863 -4.522 -14.002 1.00 75.94 98 GLU A N 1
ATOM 781 C CA . GLU A 1 98 ? 19.921 -5.420 -13.560 1.00 75.94 98 GLU A CA 1
ATOM 782 C C . GLU A 1 98 ? 20.149 -6.402 -14.706 1.00 75.94 98 GLU A C 1
ATOM 784 O O . GLU A 1 98 ? 19.234 -7.125 -15.106 1.00 75.94 98 GLU A O 1
ATOM 789 N N . ILE A 1 99 ? 21.352 -6.362 -15.281 1.00 71.62 99 ILE A N 1
ATOM 790 C CA . ILE A 1 99 ? 21.794 -7.357 -16.247 1.00 71.62 99 ILE A CA 1
ATOM 791 C C . ILE A 1 99 ? 21.711 -8.677 -15.492 1.00 71.62 99 ILE A C 1
ATOM 793 O O . ILE A 1 99 ? 22.476 -8.915 -14.560 1.00 71.62 99 ILE A O 1
ATOM 797 N N . VAL A 1 100 ? 20.707 -9.485 -15.827 1.00 73.81 100 VAL A N 1
ATOM 798 C CA . VAL A 1 100 ? 20.592 -10.838 -15.303 1.00 73.81 100 VAL A CA 1
ATOM 799 C C . VAL A 1 100 ? 21.722 -11.600 -15.966 1.00 73.81 100 VAL A C 1
ATOM 801 O O . VAL A 1 100 ? 21.601 -12.026 -17.116 1.00 73.81 100 VAL A O 1
ATOM 804 N N . ASP A 1 101 ? 22.848 -11.694 -15.265 1.00 72.06 101 ASP A N 1
ATOM 805 C CA . ASP A 1 101 ? 23.900 -12.624 -15.625 1.00 72.06 101 ASP A CA 1
ATOM 806 C C . ASP A 1 101 ? 23.225 -13.986 -15.782 1.00 72.06 101 ASP A C 1
ATOM 808 O O . ASP A 1 101 ? 22.544 -14.469 -14.875 1.00 72.06 101 ASP A O 1
ATOM 812 N N . THR A 1 102 ? 23.322 -14.571 -16.974 1.00 71.06 102 THR A N 1
ATOM 813 C CA . THR A 1 102 ? 22.777 -15.900 -17.227 1.00 71.06 102 THR A CA 1
ATOM 814 C C . THR A 1 102 ? 23.438 -16.850 -16.239 1.00 71.06 102 THR A C 1
ATOM 816 O O . THR A 1 102 ? 24.645 -17.079 -16.334 1.00 71.06 102 THR A O 1
ATOM 819 N N . GLU A 1 103 ? 22.670 -17.362 -15.276 1.00 68.00 103 GLU A N 1
ATOM 820 C CA . GLU A 1 103 ? 23.125 -18.367 -14.318 1.00 68.00 103 GLU A CA 1
ATOM 821 C C . GLU A 1 103 ? 23.502 -19.634 -15.098 1.00 68.00 103 GLU A C 1
ATOM 823 O O . GLU A 1 103 ? 22.669 -20.490 -15.393 1.00 68.00 103 GLU A O 1
ATOM 828 N N . GLY A 1 104 ? 24.764 -19.722 -15.515 1.00 74.19 104 GLY A N 1
ATOM 829 C CA . GLY A 1 104 ? 25.317 -20.919 -16.123 1.00 74.19 104 GLY A CA 1
ATOM 830 C C . GLY A 1 104 ? 25.461 -21.991 -15.053 1.00 74.19 104 GLY A C 1
ATOM 831 O O . GLY A 1 104 ? 26.088 -21.764 -14.016 1.00 74.19 104 GLY A O 1
ATOM 832 N N . THR A 1 105 ? 24.889 -23.169 -15.286 1.00 77.69 105 THR A N 1
ATOM 833 C CA . THR A 1 105 ? 25.166 -24.327 -14.440 1.00 77.69 105 THR A CA 1
ATOM 834 C C . THR A 1 105 ? 26.633 -24.708 -14.592 1.00 77.69 105 THR A C 1
ATOM 836 O O . THR A 1 105 ? 27.130 -24.846 -15.704 1.00 77.69 105 THR A O 1
ATOM 839 N N . ALA A 1 106 ? 27.327 -24.916 -13.472 1.00 79.50 106 ALA A N 1
ATOM 840 C CA . ALA A 1 106 ? 28.707 -25.405 -13.486 1.00 79.50 106 ALA A CA 1
ATOM 841 C C . ALA A 1 106 ? 28.831 -26.856 -13.997 1.00 79.50 106 ALA A C 1
ATOM 843 O O . ALA A 1 106 ? 29.940 -27.320 -14.236 1.00 79.50 106 ALA A O 1
ATOM 844 N N . PHE A 1 107 ? 27.705 -27.564 -14.136 1.00 84.38 107 PHE A N 1
ATOM 845 C CA . PHE A 1 107 ? 27.643 -28.936 -14.625 1.00 84.38 107 PHE A CA 1
ATOM 846 C C . PHE A 1 107 ? 27.588 -28.979 -16.147 1.00 84.38 107 PHE A C 1
ATOM 848 O O . PHE A 1 107 ? 26.776 -28.291 -16.773 1.00 84.38 107 PHE A O 1
ATOM 855 N N . THR A 1 108 ? 28.436 -29.829 -16.711 1.00 88.25 108 THR A N 1
ATOM 856 C CA . THR A 1 108 ? 28.491 -30.148 -18.137 1.00 88.25 108 THR A CA 1
ATOM 857 C C . THR A 1 108 ? 27.772 -31.467 -18.420 1.00 88.25 108 THR A C 1
ATOM 859 O O . THR A 1 108 ? 27.555 -32.271 -17.515 1.00 88.25 108 THR A O 1
ATOM 862 N N . GLU A 1 109 ? 27.406 -31.724 -19.678 1.00 85.00 109 GLU A N 1
ATOM 863 C CA . GLU A 1 109 ? 26.775 -32.992 -20.091 1.00 85.00 109 GLU A CA 1
ATOM 864 C C . GLU A 1 109 ? 27.626 -34.224 -19.717 1.00 85.00 109 GLU A C 1
ATOM 866 O O . GLU A 1 109 ? 27.089 -35.280 -19.385 1.00 85.00 109 GLU A O 1
ATOM 871 N N . GLU A 1 110 ? 28.955 -34.073 -19.669 1.00 86.38 110 GLU A N 1
ATOM 872 C CA . GLU A 1 110 ? 29.881 -35.123 -19.227 1.00 86.38 110 GLU A CA 1
ATOM 873 C C . GLU A 1 110 ? 29.711 -35.494 -17.744 1.00 86.38 110 GLU A C 1
ATOM 875 O O . GLU A 1 110 ? 29.930 -36.648 -17.366 1.00 86.38 110 GLU A O 1
ATOM 880 N N . ASP A 1 111 ? 29.315 -34.542 -16.897 1.00 90.81 111 ASP A N 1
ATOM 881 C CA . ASP A 1 111 ? 29.106 -34.776 -15.464 1.00 90.81 111 ASP A CA 1
ATOM 882 C C . ASP A 1 111 ? 27.834 -35.595 -15.215 1.00 90.81 111 ASP A C 1
ATOM 884 O O . ASP A 1 111 ? 27.813 -36.458 -14.334 1.00 90.81 111 ASP A O 1
ATOM 888 N N . PHE A 1 112 ? 26.801 -35.394 -16.039 1.00 89.88 112 PHE A N 1
ATOM 889 C CA . PHE A 1 112 ? 25.581 -36.202 -15.993 1.00 89.88 112 PHE A CA 1
ATOM 890 C C . PHE A 1 112 ? 25.843 -37.648 -16.416 1.00 89.88 112 PHE A C 1
ATOM 892 O O . PHE A 1 112 ? 25.340 -38.566 -15.773 1.00 89.88 112 PHE A O 1
ATOM 899 N N . PHE A 1 113 ? 26.690 -37.871 -17.425 1.00 89.06 113 PHE A N 1
ATOM 900 C CA . PHE A 1 113 ? 27.037 -39.229 -17.852 1.00 89.06 113 PHE A CA 1
ATOM 901 C C . PHE A 1 113 ? 27.774 -40.015 -16.757 1.00 89.06 113 PHE A C 1
ATOM 903 O O . PHE A 1 113 ? 27.477 -41.186 -16.520 1.00 89.06 113 PHE A O 1
ATOM 910 N N . LYS A 1 114 ? 28.703 -39.366 -16.041 1.00 90.31 114 LYS A N 1
ATOM 911 C CA . LYS A 1 114 ? 29.392 -39.977 -14.889 1.00 90.31 114 LYS A CA 1
ATOM 912 C C . LYS A 1 114 ? 28.413 -40.310 -13.763 1.00 90.31 114 LYS A C 1
ATOM 914 O O . LYS A 1 114 ? 28.471 -41.404 -13.210 1.00 90.31 114 LYS A O 1
ATOM 919 N N . PHE A 1 115 ? 27.488 -39.397 -13.465 1.00 89.00 115 PHE A N 1
ATOM 920 C CA . PHE A 1 115 ? 26.454 -39.619 -12.456 1.00 89.00 115 PHE A CA 1
ATOM 921 C C . PHE A 1 115 ? 25.547 -40.805 -12.811 1.00 89.00 115 PHE A C 1
ATOM 923 O O . PHE A 1 115 ? 25.265 -41.647 -11.960 1.00 89.00 115 PHE A O 1
ATOM 930 N N . GLU A 1 116 ? 25.115 -40.917 -14.068 1.00 89.81 116 GLU A N 1
ATOM 931 C CA . GLU A 1 116 ? 24.260 -42.027 -14.494 1.00 89.81 116 GLU A CA 1
ATOM 932 C C . GLU A 1 116 ? 24.951 -43.386 -14.342 1.00 89.81 116 GLU A C 1
ATOM 934 O O . GLU A 1 116 ? 24.324 -44.346 -13.891 1.00 89.81 116 GLU A O 1
ATOM 939 N N . GLN A 1 117 ? 26.248 -43.472 -14.647 1.00 87.44 117 GLN A N 1
ATOM 940 C CA . GLN A 1 117 ? 27.013 -44.705 -14.448 1.00 87.44 117 GLN A CA 1
ATOM 941 C C . GLN A 1 117 ? 27.080 -45.124 -12.975 1.00 87.44 117 GLN A C 1
ATOM 943 O O . GLN A 1 117 ? 26.932 -46.307 -12.675 1.00 87.44 117 GLN A O 1
ATOM 948 N N . GLU A 1 118 ? 27.262 -44.181 -12.051 1.00 86.00 118 GLU A N 1
ATOM 949 C CA . GLU A 1 118 ? 27.351 -44.490 -10.619 1.00 86.00 118 GLU A CA 1
ATOM 950 C C . GLU A 1 118 ? 26.020 -44.963 -10.016 1.00 86.00 118 GLU A C 1
ATOM 952 O O . GLU A 1 118 ? 26.025 -45.799 -9.114 1.00 86.00 118 GLU A O 1
ATOM 957 N N . TYR A 1 119 ? 24.884 -44.454 -10.503 1.00 80.12 119 TYR A N 1
ATOM 958 C CA . TYR A 1 119 ? 23.569 -44.735 -9.908 1.00 80.12 119 TYR A CA 1
ATOM 959 C C . TYR A 1 119 ? 22.748 -45.798 -10.644 1.00 80.12 119 TYR A C 1
ATOM 961 O O . TYR A 1 119 ? 21.898 -46.432 -10.018 1.00 80.12 119 TYR A O 1
ATOM 969 N N . PHE A 1 120 ? 22.970 -46.002 -11.946 1.00 78.50 120 PHE A N 1
ATOM 970 C CA . PHE A 1 120 ? 22.198 -46.956 -12.756 1.00 78.50 120 PHE A CA 1
ATOM 971 C C . PHE A 1 120 ? 23.001 -48.173 -13.230 1.00 78.50 120 PHE A C 1
ATOM 973 O O . PHE A 1 120 ? 22.404 -49.116 -13.748 1.00 78.50 120 PHE A O 1
ATOM 980 N N . CYS A 1 121 ? 24.328 -48.177 -13.074 1.00 60.53 121 CYS A N 1
ATOM 981 C CA . CYS A 1 121 ? 25.185 -49.331 -13.383 1.00 60.53 121 CYS A CA 1
ATOM 982 C C . CYS A 1 121 ? 25.883 -49.926 -12.144 1.00 60.53 121 CYS A C 1
ATOM 984 O O . CYS A 1 121 ? 26.804 -50.730 -12.305 1.00 60.53 121 CYS A O 1
ATOM 986 N N . ALA A 1 122 ? 25.431 -49.564 -10.936 1.00 53.41 122 ALA A N 1
ATOM 987 C CA . ALA A 1 122 ? 25.787 -50.214 -9.672 1.00 53.41 122 ALA A CA 1
ATOM 988 C C . ALA A 1 122 ? 24.762 -51.288 -9.273 1.00 53.41 122 ALA A C 1
ATOM 990 O O . ALA A 1 122 ? 23.544 -51.041 -9.436 1.00 53.41 122 ALA A O 1
#

Organism: Xenopsylla cheopis (NCBI:txid163159)

Sequence (122 aa):
MSASLVHKSLQILKSDTVLSQDKKSNEVKKRKKNNKKAGNSTKKITLKQLQQTVEDEKHKLEANLHKLQLLSSRKLDSETAEKVFKRTVKNSKPKEEEIVDTEGTAFTEEDFFKFEQEYFCA

InterPro domains:
  IPR023262 Active regulator of SIRT1 [PF15684] (18-120)

Foldseek 3Di:
DDPVVVVVVVVVVVVVVPDDDDDDDDDDDDDDDDDDDPDDDPPPQDPVNVVVVVVVVVVVVVVVVVVVVVVVPDDDDPVNVVVVVVVCVVPDDPDPDPPPPPPDDPDDPVNVVVVCCVPVVD

Secondary structure (DSSP, 8-state):
--HHHHHHHHHHHHHGGG----------------------------HHHHHHHHHHHHHHHHHHHHHHHHHHH-PPPHHHHHHHHHHHHHH-PPPP---------S--HHHHHHHHHHHH--